Protein AF-A0A969MM06-F1 (afdb_monomer_lite)

Sequence (134 aa):
MISIKRLGFVDKNKVWKFVKNYENKLIYEKWNGKLNCSGRKCIWLGFGVDLGINSKVFKGEEINNNLKNRINNIWGNNDWNSILIYKYDVGVELKLHKDRDIFEDRVIVINVSNDNLLGGNVEFVYDGCKEIYP

pLDDT: mean 74.91, std 16.16, range [34.38, 95.06]

Structure (mmCIF, N/CA/C/O backbone):
data_AF-A0A969MM06-F1
#
_entry.id   AF-A0A969MM06-F1
#
loop_
_atom_site.group_PDB
_atom_site.id
_atom_site.type_symbol
_atom_site.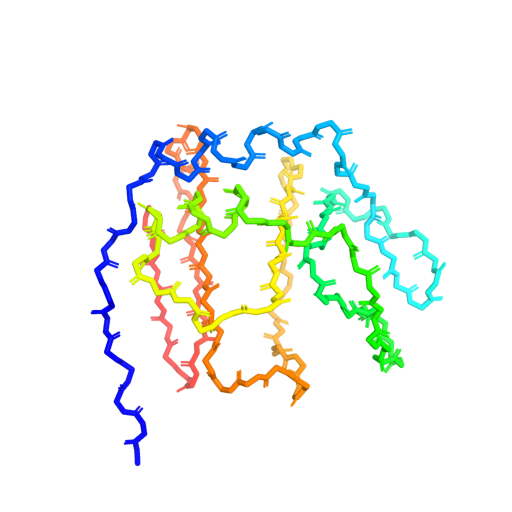label_atom_id
_atom_site.label_alt_id
_atom_site.label_comp_id
_atom_site.label_asym_id
_atom_site.label_entity_id
_atom_site.label_seq_id
_atom_site.pdbx_PDB_ins_code
_atom_site.Cartn_x
_atom_site.Cartn_y
_atom_site.Cartn_z
_atom_site.occupancy
_atom_site.B_iso_or_equiv
_atom_site.auth_seq_id
_atom_site.auth_comp_id
_atom_site.auth_asym_id
_atom_site.auth_atom_id
_atom_site.pdbx_PDB_model_num
ATOM 1 N N . MET A 1 1 ? -17.489 -21.307 -6.548 1.00 38.31 1 MET A N 1
ATOM 2 C CA . MET A 1 1 ? -16.936 -20.151 -7.284 1.00 38.31 1 MET A CA 1
ATOM 3 C C . MET A 1 1 ? -17.316 -18.889 -6.543 1.00 38.31 1 MET A C 1
ATOM 5 O O . MET A 1 1 ? -18.501 -18.589 -6.449 1.00 38.31 1 MET A O 1
ATOM 9 N N . ILE A 1 2 ? -16.340 -18.188 -5.968 1.00 37.69 2 ILE A N 1
ATOM 10 C CA . ILE A 1 2 ? -16.567 -16.849 -5.422 1.00 37.69 2 ILE A CA 1
ATOM 11 C C . ILE A 1 2 ? -16.619 -15.910 -6.628 1.00 37.69 2 ILE A C 1
ATOM 13 O O . ILE A 1 2 ? -15.612 -15.672 -7.282 1.00 37.69 2 ILE A O 1
ATOM 17 N N . SER A 1 3 ? -17.814 -15.433 -6.968 1.00 34.38 3 SER A N 1
ATOM 18 C CA . SER A 1 3 ? -17.989 -14.389 -7.979 1.00 34.38 3 SER A CA 1
ATOM 19 C C . SER A 1 3 ? -17.367 -13.101 -7.441 1.00 34.38 3 SER A C 1
ATOM 21 O O . SER A 1 3 ? -17.924 -12.491 -6.522 1.00 34.38 3 SER A O 1
ATOM 23 N N . ILE A 1 4 ? -16.233 -12.678 -8.004 1.00 45.91 4 ILE A N 1
ATOM 24 C CA . ILE A 1 4 ? -15.615 -11.382 -7.704 1.00 45.91 4 ILE A CA 1
ATOM 25 C C . ILE A 1 4 ? -16.586 -10.293 -8.170 1.00 45.91 4 ILE A C 1
ATOM 27 O O . ILE A 1 4 ? -16.699 -9.970 -9.351 1.00 45.91 4 ILE A O 1
ATOM 31 N N . LYS A 1 5 ? -17.360 -9.750 -7.229 1.00 42.38 5 LYS A N 1
ATOM 32 C CA . LYS A 1 5 ? -18.276 -8.646 -7.500 1.00 42.38 5 LYS A CA 1
ATOM 33 C C . LYS A 1 5 ? -17.439 -7.377 -7.632 1.00 42.38 5 LYS A C 1
ATOM 35 O O . LYS A 1 5 ? -16.867 -6.919 -6.648 1.00 42.38 5 LYS A O 1
ATOM 40 N N . ARG A 1 6 ? -17.377 -6.800 -8.834 1.00 49.81 6 ARG A N 1
ATOM 41 C CA . ARG A 1 6 ? -16.781 -5.476 -9.057 1.00 49.81 6 ARG A CA 1
ATOM 42 C C . ARG A 1 6 ? -17.524 -4.460 -8.184 1.00 49.81 6 ARG A C 1
ATOM 44 O O . ARG A 1 6 ? -18.705 -4.210 -8.410 1.00 49.81 6 ARG A O 1
ATOM 51 N N . LEU A 1 7 ? -16.849 -3.893 -7.183 1.00 50.03 7 LEU A N 1
ATOM 52 C CA . LEU A 1 7 ? -17.456 -2.943 -6.236 1.00 50.03 7 LEU A CA 1
ATOM 53 C C . LEU A 1 7 ? -17.534 -1.502 -6.776 1.00 50.03 7 LEU A C 1
ATOM 55 O O . LEU A 1 7 ? -18.016 -0.608 -6.090 1.00 50.03 7 LEU A O 1
ATOM 59 N N . GLY A 1 8 ? -17.143 -1.294 -8.036 1.00 53.00 8 GLY A N 1
ATOM 60 C CA . GLY A 1 8 ? -17.149 0.004 -8.710 1.00 53.00 8 GLY A CA 1
ATOM 61 C C . GLY A 1 8 ? -15.748 0.599 -8.829 1.00 53.00 8 GLY A C 1
ATOM 62 O O . GLY A 1 8 ? -14.753 -0.053 -8.521 1.00 53.00 8 GLY A O 1
ATOM 63 N N . PHE A 1 9 ? -15.672 1.830 -9.329 1.00 61.72 9 PHE A N 1
ATOM 64 C CA . PHE A 1 9 ? -14.432 2.598 -9.371 1.00 61.72 9 PHE A CA 1
ATOM 65 C C . PHE A 1 9 ? -14.343 3.486 -8.136 1.00 61.72 9 PHE A C 1
ATOM 67 O O . PHE A 1 9 ? -15.305 4.164 -7.776 1.00 61.72 9 PHE A O 1
ATOM 74 N N . VAL A 1 10 ? -13.174 3.500 -7.509 1.00 69.62 10 VAL A N 1
ATOM 75 C CA . VAL A 1 10 ? -12.881 4.416 -6.413 1.00 69.62 10 VAL A CA 1
ATOM 76 C C . VAL A 1 10 ? -12.494 5.779 -6.994 1.00 69.62 10 VAL A C 1
ATOM 78 O O . VAL A 1 10 ? -11.774 5.861 -7.987 1.00 69.62 10 VAL A O 1
ATOM 81 N N . ASP A 1 11 ? -12.957 6.864 -6.373 1.00 75.19 11 ASP A N 1
ATOM 82 C CA . ASP A 1 11 ? -12.611 8.232 -6.772 1.00 75.19 11 ASP A CA 1
ATOM 83 C C . ASP A 1 11 ? -11.089 8.472 -6.680 1.00 75.19 11 ASP A C 1
ATOM 85 O O . ASP A 1 11 ? -10.516 8.550 -5.586 1.00 75.19 11 ASP A O 1
ATOM 89 N N . LYS A 1 12 ? -10.449 8.638 -7.846 1.00 76.12 12 LYS A N 1
ATOM 90 C CA . LYS A 1 12 ? -9.004 8.870 -8.009 1.00 76.12 12 LYS A CA 1
ATOM 91 C C . LYS A 1 12 ? -8.489 10.005 -7.118 1.00 76.12 12 LYS A C 1
ATOM 93 O O . LYS A 1 12 ? -7.437 9.870 -6.496 1.00 76.12 12 LYS A O 1
ATOM 98 N N . ASN A 1 13 ? -9.231 11.107 -7.008 1.00 80.50 13 ASN A N 1
ATOM 99 C CA . ASN A 1 13 ? -8.811 12.276 -6.237 1.00 80.50 13 ASN A CA 1
ATOM 100 C C . ASN A 1 13 ? -8.867 12.013 -4.731 1.00 80.50 13 ASN A C 1
ATOM 102 O O . ASN A 1 13 ? -8.001 12.489 -3.991 1.00 80.50 13 ASN A O 1
ATOM 106 N N . LYS A 1 14 ? -9.863 11.248 -4.263 1.00 83.69 14 LYS A N 1
ATOM 107 C CA . LYS A 1 14 ? -9.945 10.839 -2.851 1.00 83.69 14 LYS A CA 1
ATOM 108 C C . LYS A 1 14 ? -8.779 9.927 -2.476 1.00 83.69 14 LYS A C 1
ATOM 110 O O . LYS A 1 14 ? -8.140 10.175 -1.453 1.00 83.69 14 LYS A O 1
ATOM 115 N N . VAL A 1 15 ? -8.460 8.936 -3.314 1.00 84.12 15 VAL A N 1
ATOM 116 C CA . VAL A 1 15 ? -7.316 8.032 -3.087 1.00 84.12 15 VAL A CA 1
ATOM 117 C C . VAL A 1 15 ? -6.006 8.808 -3.132 1.00 84.12 15 VAL A C 1
ATOM 119 O O . VAL A 1 15 ? -5.188 8.654 -2.232 1.00 84.12 15 VAL A O 1
ATOM 122 N N . TRP A 1 16 ? -5.821 9.693 -4.117 1.00 84.31 16 TRP A N 1
ATOM 123 C CA . TRP A 1 16 ? -4.599 10.490 -4.247 1.00 84.31 16 TRP A CA 1
ATOM 124 C C . TRP A 1 16 ? -4.330 11.351 -3.008 1.00 84.31 16 TRP A C 1
ATOM 126 O O . TRP A 1 16 ? -3.246 11.293 -2.426 1.00 84.31 16 TRP A O 1
ATOM 136 N N . LYS A 1 17 ? -5.338 12.105 -2.548 1.00 86.50 17 LYS A N 1
ATOM 137 C CA . LYS A 1 17 ? -5.244 12.900 -1.311 1.00 86.50 17 LYS A CA 1
ATOM 138 C C . LYS A 1 17 ? -4.949 12.022 -0.100 1.00 86.50 17 LYS A C 1
ATOM 140 O O . LYS A 1 17 ? -4.177 12.420 0.769 1.00 86.50 17 LYS A O 1
ATOM 145 N N . PHE A 1 18 ? -5.561 10.840 -0.034 1.00 89.31 18 PHE A N 1
ATOM 146 C CA . PHE A 1 18 ? -5.311 9.881 1.032 1.00 89.31 18 PHE A CA 1
ATOM 147 C C . PHE A 1 18 ? -3.849 9.418 1.048 1.00 89.31 18 PHE A C 1
ATOM 149 O O . PHE A 1 18 ? -3.184 9.621 2.063 1.00 89.31 18 PHE A O 1
ATOM 156 N N . VAL A 1 19 ? -3.327 8.875 -0.059 1.00 89.38 19 VAL A N 1
ATOM 157 C CA . VAL A 1 19 ? -1.954 8.335 -0.111 1.00 89.38 19 VAL A CA 1
ATOM 158 C C . VAL A 1 19 ? -0.897 9.423 0.078 1.00 89.38 19 VAL A C 1
ATOM 160 O O . VAL A 1 19 ? 0.124 9.180 0.719 1.00 89.38 19 VAL A O 1
ATOM 163 N N . LYS A 1 20 ? -1.156 10.654 -0.384 1.00 88.88 20 LYS A N 1
ATOM 164 C CA . LYS A 1 20 ? -0.246 11.791 -0.187 1.00 88.88 20 LYS A CA 1
ATOM 165 C C . LYS A 1 20 ? -0.029 12.159 1.278 1.00 88.88 20 LYS A C 1
ATOM 167 O O . LYS A 1 20 ? 1.076 12.560 1.630 1.00 88.88 20 LYS A O 1
ATOM 172 N N . ASN A 1 21 ? -1.015 11.942 2.151 1.00 91.00 21 ASN A N 1
ATOM 173 C CA . ASN A 1 21 ? -0.853 12.184 3.592 1.00 91.00 21 ASN A CA 1
ATOM 174 C C . ASN A 1 21 ? 0.159 11.241 4.267 1.00 91.00 21 ASN A C 1
ATOM 176 O O . ASN A 1 21 ? 0.543 11.489 5.407 1.00 91.00 21 ASN A O 1
ATOM 180 N N . TYR A 1 22 ? 0.566 10.163 3.592 1.00 93.06 22 TYR A N 1
ATOM 181 C CA . TYR A 1 22 ? 1.531 9.188 4.100 1.00 93.06 22 TYR A CA 1
ATOM 182 C C . TYR A 1 22 ? 2.914 9.326 3.465 1.00 93.06 22 TYR A C 1
ATOM 184 O O . TYR A 1 22 ? 3.828 8.613 3.866 1.00 93.06 22 TYR A O 1
ATOM 192 N N . GLU A 1 23 ? 3.103 10.235 2.503 1.00 91.44 23 GLU A N 1
ATOM 193 C CA . GLU A 1 23 ? 4.334 10.328 1.707 1.00 91.44 23 GLU A CA 1
ATOM 194 C C . GLU A 1 23 ? 5.593 10.531 2.564 1.00 91.44 23 GLU A C 1
ATOM 196 O O . GLU A 1 23 ? 6.634 9.937 2.287 1.00 91.44 23 GLU A O 1
ATOM 201 N N . ASN A 1 24 ? 5.488 11.305 3.645 1.00 94.19 24 ASN A N 1
ATOM 202 C CA . ASN A 1 24 ? 6.577 11.551 4.593 1.00 94.19 24 ASN A CA 1
ATOM 203 C C . ASN A 1 24 ? 6.835 10.394 5.576 1.00 94.19 24 ASN A C 1
ATOM 205 O O . ASN A 1 24 ? 7.824 10.435 6.304 1.00 94.19 24 ASN A O 1
ATOM 209 N N . LYS A 1 25 ? 5.964 9.382 5.618 1.00 95.06 25 LYS A N 1
ATOM 210 C CA . LYS A 1 25 ? 6.093 8.198 6.481 1.00 95.06 25 LYS A CA 1
ATOM 211 C C . LYS A 1 25 ? 6.572 6.956 5.732 1.00 95.06 25 LYS A C 1
ATOM 213 O O . LYS A 1 25 ? 6.817 5.925 6.353 1.00 95.06 25 LYS A O 1
ATOM 218 N N . LEU A 1 26 ? 6.682 7.033 4.406 1.00 93.88 26 LEU A N 1
ATOM 219 C CA . LEU A 1 26 ? 7.118 5.907 3.592 1.00 93.88 26 LEU A CA 1
ATOM 220 C C . LEU A 1 26 ? 8.582 5.569 3.888 1.00 93.88 26 LEU A C 1
ATOM 222 O O . LEU A 1 26 ? 9.460 6.432 3.851 1.00 93.88 26 LEU A O 1
ATOM 226 N N . ILE A 1 27 ? 8.846 4.288 4.112 1.00 91.81 27 ILE A N 1
ATOM 227 C CA . ILE A 1 27 ? 10.184 3.747 4.353 1.00 91.81 27 ILE A CA 1
ATOM 228 C C . ILE A 1 27 ? 10.568 2.790 3.231 1.00 91.81 27 ILE A C 1
ATOM 230 O O . ILE A 1 27 ? 9.699 2.253 2.550 1.00 91.81 27 ILE A O 1
ATOM 234 N N . TYR A 1 28 ? 11.863 2.548 3.030 1.00 89.38 28 TYR A N 1
ATOM 235 C CA . TYR A 1 28 ? 12.277 1.471 2.129 1.00 89.38 28 TYR A CA 1
ATOM 236 C C . TYR A 1 28 ? 11.746 0.129 2.637 1.00 89.38 28 TYR A C 1
ATOM 238 O O . TYR A 1 28 ? 11.712 -0.119 3.847 1.00 89.38 28 TYR A O 1
ATOM 246 N N . GLU A 1 29 ? 11.344 -0.732 1.704 1.00 82.81 29 GLU A N 1
ATOM 247 C CA . GLU A 1 29 ? 10.927 -2.093 2.028 1.00 82.81 29 GLU A CA 1
ATOM 248 C C . GLU A 1 29 ? 12.001 -2.827 2.826 1.00 82.81 29 GLU A C 1
ATOM 250 O O . GLU A 1 29 ? 13.198 -2.610 2.633 1.00 82.81 29 GLU A O 1
ATOM 255 N N . LYS A 1 30 ? 11.574 -3.755 3.682 1.00 79.62 30 LYS A N 1
ATOM 256 C CA . LYS A 1 30 ? 12.474 -4.702 4.335 1.00 79.62 30 LYS A CA 1
ATOM 257 C C . LYS A 1 30 ? 12.199 -6.104 3.835 1.00 79.62 30 LYS A C 1
ATOM 259 O O . LYS A 1 30 ? 11.055 -6.543 3.862 1.00 79.62 30 LYS A O 1
ATOM 264 N N . TRP A 1 31 ? 13.246 -6.775 3.379 1.00 80.75 31 TRP A N 1
ATOM 265 C CA . TRP A 1 31 ? 13.219 -8.162 2.939 1.00 80.75 31 TRP A CA 1
ATOM 266 C C . TRP A 1 31 ? 14.163 -8.956 3.835 1.00 80.75 31 TRP A C 1
ATOM 268 O O . TRP A 1 31 ? 15.359 -8.658 3.898 1.00 80.75 31 TRP A O 1
ATOM 278 N N . ASN A 1 32 ? 13.639 -9.957 4.545 1.00 78.38 32 ASN A N 1
ATOM 279 C CA . ASN A 1 32 ? 14.408 -10.731 5.529 1.00 78.38 32 ASN A CA 1
ATOM 280 C C . ASN A 1 32 ? 15.073 -9.815 6.579 1.00 78.38 32 ASN A C 1
ATOM 282 O O . ASN A 1 32 ? 16.257 -9.960 6.895 1.00 78.38 32 ASN A O 1
ATOM 286 N N . GLY A 1 33 ? 14.339 -8.806 7.057 1.00 75.62 33 GLY A N 1
ATOM 287 C CA . GLY A 1 33 ? 14.841 -7.811 8.012 1.00 75.62 33 GLY A CA 1
ATOM 288 C C . GLY A 1 33 ? 15.867 -6.797 7.477 1.00 75.62 33 GLY A C 1
ATOM 289 O O . GLY A 1 33 ? 16.282 -5.920 8.236 1.00 75.62 33 GLY A O 1
ATOM 290 N N . LYS A 1 34 ? 16.262 -6.856 6.197 1.00 82.56 34 LYS A N 1
ATOM 291 C CA . LYS A 1 34 ? 17.217 -5.917 5.579 1.00 82.56 34 LYS A CA 1
ATOM 292 C C . LYS A 1 34 ? 16.509 -4.930 4.663 1.00 82.56 34 LYS A C 1
ATOM 294 O O . LYS A 1 34 ? 15.595 -5.320 3.947 1.00 82.56 34 LYS A O 1
ATOM 299 N N . LEU A 1 35 ? 16.943 -3.668 4.664 1.00 83.56 35 LEU A N 1
ATOM 300 C CA . LEU A 1 35 ? 16.414 -2.662 3.739 1.00 83.56 35 LEU A CA 1
ATOM 301 C C . LEU A 1 35 ? 16.701 -3.075 2.291 1.00 83.56 35 LEU A C 1
ATOM 303 O O . LEU A 1 35 ? 17.824 -3.443 1.951 1.00 83.56 35 LEU A O 1
ATOM 307 N N . ASN A 1 36 ? 15.676 -2.993 1.454 1.00 78.69 36 ASN A N 1
ATOM 308 C CA . ASN A 1 36 ? 15.739 -3.230 0.027 1.00 78.69 36 ASN A CA 1
ATOM 309 C C . ASN A 1 36 ? 15.659 -1.879 -0.695 1.00 78.69 36 ASN A C 1
ATOM 311 O O . ASN A 1 36 ? 14.619 -1.221 -0.687 1.00 78.69 36 ASN A O 1
ATOM 315 N N . CYS A 1 37 ? 16.751 -1.464 -1.336 1.00 72.25 37 CYS A N 1
ATO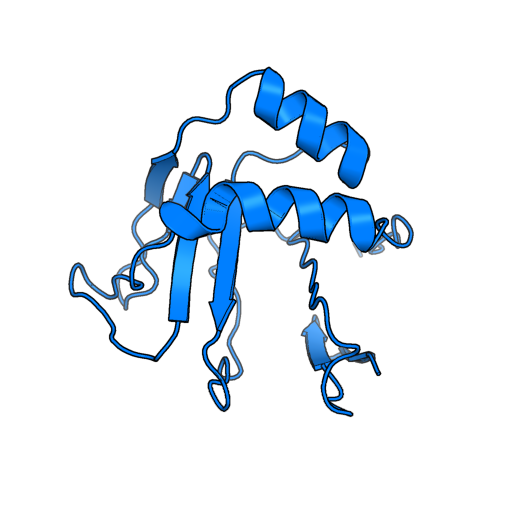M 316 C CA . CYS A 1 37 ? 16.825 -0.213 -2.095 1.00 72.25 37 CYS A CA 1
ATOM 317 C C . CYS A 1 37 ? 16.351 -0.410 -3.542 1.00 72.25 37 CYS A C 1
ATOM 319 O O . CYS A 1 37 ? 17.039 -0.037 -4.484 1.00 72.25 37 CYS A O 1
ATOM 321 N N . SER A 1 38 ? 15.171 -1.002 -3.725 1.00 80.81 38 SER A N 1
ATOM 322 C CA . SER A 1 38 ? 14.586 -1.267 -5.048 1.00 80.81 38 SER A CA 1
ATOM 323 C C . SER A 1 38 ? 13.991 -0.024 -5.727 1.00 80.81 38 SER A C 1
ATOM 325 O O . SER A 1 38 ? 13.330 -0.159 -6.747 1.00 80.81 38 SER A O 1
ATOM 327 N N . GLY A 1 39 ? 14.172 1.175 -5.156 1.00 83.94 39 GLY A N 1
ATOM 328 C CA . GLY A 1 39 ? 13.455 2.388 -5.576 1.00 83.94 39 GLY A CA 1
ATOM 329 C C . GLY A 1 39 ? 11.963 2.354 -5.219 1.00 83.94 39 GLY A C 1
ATOM 330 O O . GLY A 1 39 ? 11.146 3.057 -5.808 1.00 83.94 39 GLY A O 1
ATOM 331 N N . ARG A 1 40 ? 11.586 1.503 -4.256 1.00 87.38 40 ARG A N 1
ATOM 332 C CA . ARG A 1 40 ? 10.229 1.415 -3.710 1.00 87.38 40 ARG A CA 1
ATOM 333 C C . ARG A 1 40 ? 10.231 1.807 -2.250 1.00 87.38 40 ARG A C 1
ATOM 335 O O . ARG A 1 40 ? 11.087 1.371 -1.474 1.00 87.38 40 ARG A O 1
ATOM 342 N N . LYS A 1 41 ? 9.237 2.600 -1.869 1.00 91.62 41 LYS A N 1
ATOM 343 C CA . LYS A 1 41 ? 8.961 2.927 -0.473 1.00 91.62 41 LYS A CA 1
ATOM 344 C C . LYS A 1 41 ? 7.544 2.519 -0.129 1.00 91.62 41 LYS A C 1
ATOM 346 O O . LYS A 1 41 ? 6.645 2.630 -0.960 1.00 91.62 41 LYS A O 1
ATOM 351 N N . CYS A 1 42 ? 7.348 2.060 1.094 1.00 92.31 42 CYS A N 1
ATOM 352 C CA . CYS A 1 42 ? 6.065 1.582 1.557 1.00 92.31 42 CYS A CA 1
ATOM 353 C C . CYS A 1 42 ? 5.773 1.975 2.997 1.00 92.31 42 CYS A C 1
ATOM 355 O O . CYS A 1 42 ? 6.673 2.294 3.777 1.00 92.31 42 CYS A O 1
ATOM 357 N N . ILE A 1 43 ? 4.502 1.871 3.357 1.00 94.00 43 ILE A N 1
ATOM 358 C CA . ILE A 1 43 ? 4.061 1.798 4.743 1.00 94.00 43 ILE A CA 1
ATOM 359 C C . ILE A 1 43 ? 2.924 0.787 4.861 1.00 94.00 43 ILE A C 1
ATOM 361 O O . ILE A 1 43 ? 2.056 0.710 3.991 1.00 94.00 43 ILE A O 1
ATOM 365 N N . TRP A 1 44 ? 2.949 0.030 5.954 1.00 94.00 44 TRP A N 1
ATOM 366 C CA . TRP A 1 44 ? 1.862 -0.851 6.356 1.00 94.00 44 TRP A CA 1
ATOM 367 C C . TRP A 1 44 ? 1.040 -0.182 7.452 1.00 94.00 44 TRP A C 1
ATOM 369 O O . TRP A 1 44 ? 1.608 0.302 8.433 1.00 94.00 44 TRP A O 1
ATOM 379 N N . LEU A 1 45 ? -0.281 -0.192 7.306 1.00 94.50 45 LEU A N 1
ATOM 380 C CA . LEU A 1 45 ? -1.245 0.207 8.329 1.00 94.50 45 LEU A CA 1
ATOM 381 C C . LEU A 1 45 ? -1.971 -1.056 8.811 1.00 94.50 45 LEU A C 1
ATOM 383 O O . LEU A 1 45 ? -2.436 -1.850 7.995 1.00 94.50 45 LEU A O 1
ATOM 387 N N . GLY A 1 46 ? -2.072 -1.248 10.124 1.00 94.31 46 GLY A N 1
ATOM 388 C CA . GLY A 1 46 ? -2.644 -2.447 10.735 1.00 94.31 46 GLY A CA 1
ATOM 389 C C . GLY A 1 46 ? -1.648 -3.595 10.765 1.00 94.31 46 GLY A C 1
ATOM 390 O O . GLY A 1 46 ? -0.647 -3.525 11.476 1.00 94.31 46 GLY A O 1
ATOM 391 N N . PHE A 1 47 ? -1.915 -4.656 10.011 1.00 91.50 47 PHE A N 1
ATOM 392 C CA . PHE A 1 47 ? -0.977 -5.765 9.847 1.00 91.50 47 PHE A CA 1
ATOM 393 C C . PHE A 1 47 ? -0.141 -5.601 8.582 1.00 91.50 47 PHE A C 1
ATOM 395 O O . PHE A 1 47 ? -0.651 -5.186 7.546 1.00 91.50 47 PHE A O 1
ATOM 402 N N . GLY A 1 48 ? 1.141 -5.937 8.668 1.00 90.12 48 GLY A N 1
ATOM 403 C CA . GLY A 1 48 ? 2.040 -6.040 7.525 1.00 90.12 48 GLY A CA 1
ATOM 404 C C . GLY A 1 48 ? 2.746 -7.382 7.485 1.00 90.12 48 GLY A C 1
ATOM 405 O O . GLY A 1 48 ? 2.724 -8.134 8.459 1.00 90.12 48 GLY A O 1
ATOM 406 N N . VAL A 1 49 ? 3.375 -7.687 6.353 1.00 86.94 49 VAL A N 1
ATOM 407 C CA . VAL A 1 49 ? 4.081 -8.954 6.134 1.00 86.94 49 VAL A CA 1
ATOM 408 C C . VAL A 1 49 ? 5.490 -8.665 5.624 1.00 86.94 49 VAL A C 1
ATOM 410 O O . VAL A 1 49 ? 5.666 -7.871 4.701 1.00 86.94 49 VAL A O 1
ATOM 413 N N . ASP A 1 50 ? 6.510 -9.281 6.233 1.00 82.06 50 ASP A N 1
ATOM 414 C CA . ASP A 1 50 ? 7.873 -9.261 5.682 1.00 82.06 50 ASP A CA 1
ATOM 415 C C . ASP A 1 50 ? 7.880 -10.063 4.373 1.00 82.06 50 ASP A C 1
ATOM 417 O O . ASP A 1 50 ? 7.508 -11.239 4.338 1.00 82.06 50 ASP A O 1
ATOM 421 N N . LEU A 1 51 ? 8.283 -9.407 3.285 1.00 73.56 51 LEU A N 1
ATOM 422 C CA . LEU A 1 51 ? 8.217 -9.949 1.928 1.00 73.56 51 LEU A CA 1
ATOM 423 C C . LEU A 1 51 ? 9.395 -10.878 1.587 1.00 73.56 51 LEU A C 1
ATOM 425 O O . LEU A 1 51 ? 9.469 -11.379 0.464 1.00 73.56 51 LEU A O 1
ATOM 429 N N . GLY A 1 52 ? 10.292 -11.139 2.546 1.00 69.75 52 GL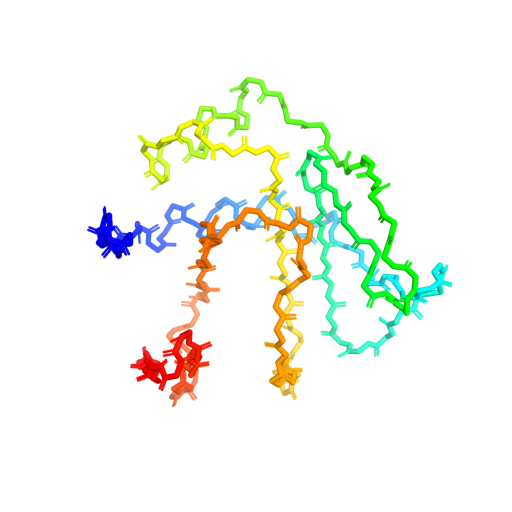Y A N 1
ATOM 430 C CA . GLY A 1 52 ? 11.391 -12.101 2.442 1.00 69.75 52 GLY A CA 1
ATOM 431 C C . GLY A 1 52 ? 10.963 -13.573 2.309 1.00 69.75 52 GLY A C 1
ATOM 432 O O . GLY A 1 52 ? 9.786 -13.905 2.191 1.00 69.75 52 GLY A O 1
ATOM 433 N N . ILE A 1 53 ? 11.933 -14.493 2.319 1.00 67.50 53 ILE A N 1
ATOM 434 C CA . ILE A 1 53 ? 11.688 -15.945 2.179 1.00 67.50 53 ILE A CA 1
ATOM 435 C C . ILE A 1 53 ? 10.833 -16.455 3.347 1.00 67.50 53 ILE A C 1
ATOM 437 O O . ILE A 1 53 ? 9.912 -17.240 3.143 1.00 67.50 53 ILE A O 1
ATOM 441 N N . ASN A 1 54 ? 11.098 -15.942 4.550 1.00 68.19 54 ASN A N 1
ATOM 442 C CA . ASN A 1 54 ? 10.335 -16.246 5.754 1.00 68.19 54 ASN A CA 1
ATOM 443 C C . ASN A 1 54 ? 9.306 -15.143 6.004 1.00 68.19 54 ASN A C 1
ATOM 445 O O . ASN A 1 54 ? 9.613 -14.143 6.658 1.00 68.19 54 ASN A O 1
ATOM 449 N N . SER A 1 55 ? 8.091 -15.327 5.490 1.00 69.88 55 SER A N 1
ATOM 450 C CA . SER A 1 55 ? 6.993 -14.393 5.729 1.00 69.88 55 SER A CA 1
ATOM 451 C C . SER A 1 55 ? 6.652 -14.345 7.216 1.00 69.88 55 SER A C 1
ATOM 453 O O . SER A 1 55 ? 6.256 -15.342 7.817 1.00 69.88 55 SER A O 1
ATOM 455 N N . LYS A 1 56 ? 6.828 -13.171 7.823 1.00 82.38 56 LYS A N 1
ATOM 456 C CA . LYS A 1 56 ? 6.426 -12.896 9.205 1.00 82.38 56 LYS A CA 1
ATOM 457 C C . LYS A 1 56 ? 5.424 -11.759 9.215 1.00 82.38 56 LYS A C 1
ATOM 459 O O . LYS A 1 56 ? 5.682 -10.714 8.620 1.00 82.38 56 LYS A O 1
ATOM 464 N N . VAL A 1 57 ? 4.317 -11.955 9.923 1.00 88.06 57 VAL A N 1
ATOM 465 C CA . VAL A 1 57 ? 3.361 -10.880 10.198 1.00 88.06 57 VAL A CA 1
ATOM 466 C C . VAL A 1 57 ? 3.948 -9.954 11.251 1.00 88.06 57 VAL A C 1
ATOM 468 O O . VAL A 1 57 ? 4.493 -10.406 12.259 1.00 88.06 57 VAL A O 1
ATOM 471 N N . PHE A 1 58 ? 3.810 -8.653 11.039 1.00 89.38 58 PHE A N 1
ATOM 472 C CA . PHE A 1 58 ? 4.162 -7.629 12.009 1.00 89.38 58 PHE A CA 1
ATOM 473 C C . PHE A 1 58 ? 3.047 -6.584 12.121 1.00 89.38 58 PHE A C 1
ATOM 475 O O . PHE A 1 58 ? 2.156 -6.504 11.276 1.00 89.38 58 PHE A O 1
ATOM 482 N N . LYS A 1 59 ? 3.089 -5.779 13.187 1.00 92.88 59 LYS A N 1
ATOM 483 C CA . LYS A 1 59 ? 2.180 -4.639 13.361 1.00 92.88 59 LYS A CA 1
ATOM 484 C C . LYS A 1 59 ? 2.769 -3.404 12.680 1.00 92.88 59 LYS A C 1
ATOM 486 O O . LYS A 1 59 ? 3.876 -2.991 13.021 1.00 92.88 59 LYS A O 1
ATOM 491 N N . GLY A 1 60 ? 2.042 -2.863 11.711 1.00 92.81 60 GLY A N 1
ATOM 492 C CA . GLY A 1 60 ? 2.315 -1.578 11.076 1.00 92.81 60 GLY A CA 1
ATOM 493 C C . GLY A 1 60 ? 1.796 -0.401 11.905 1.00 92.81 60 GLY A C 1
ATOM 494 O O . GLY A 1 60 ? 1.576 -0.518 13.112 1.00 92.81 60 GLY A O 1
ATOM 495 N N . GLU A 1 61 ? 1.588 0.743 11.253 1.00 94.38 61 GLU A N 1
ATOM 496 C CA . GLU A 1 61 ? 0.983 1.920 11.885 1.00 94.38 61 GLU A CA 1
ATOM 497 C C . GLU A 1 61 ? -0.472 1.629 12.292 1.00 94.38 61 GLU A C 1
ATOM 499 O O . GLU A 1 61 ? -1.209 0.944 11.584 1.00 94.38 61 GLU A O 1
ATOM 504 N N . GLU A 1 62 ? -0.897 2.129 13.450 1.00 94.50 62 GLU A N 1
ATOM 505 C CA . GLU A 1 62 ? -2.203 1.805 14.021 1.00 94.50 62 GLU A CA 1
ATOM 506 C C . GLU A 1 62 ? -3.381 2.262 13.139 1.00 94.50 62 GLU A C 1
ATOM 508 O O . GLU A 1 62 ? -3.443 3.405 12.676 1.00 94.50 62 GLU A O 1
ATOM 513 N N . ILE A 1 63 ? -4.377 1.382 12.975 1.00 91.12 63 ILE A N 1
ATOM 514 C CA . ILE A 1 63 ? -5.657 1.726 12.348 1.00 91.12 63 ILE A CA 1
ATOM 515 C C . ILE A 1 63 ? -6.617 2.290 13.397 1.00 91.12 63 ILE A C 1
ATOM 517 O O . ILE A 1 63 ? -7.402 1.566 14.012 1.00 91.12 63 ILE A O 1
ATOM 521 N N . ASN A 1 64 ? -6.584 3.611 13.563 1.00 90.56 64 ASN A N 1
ATOM 522 C CA . ASN A 1 64 ? -7.541 4.326 14.405 1.00 90.56 64 ASN A CA 1
ATOM 523 C C . ASN A 1 64 ? -8.893 4.565 13.699 1.00 90.56 64 ASN A C 1
ATOM 525 O O . ASN A 1 64 ? -9.044 4.386 12.487 1.00 90.56 64 ASN A O 1
ATOM 529 N N . ASN A 1 65 ? -9.892 5.024 14.460 1.00 89.38 65 ASN A N 1
ATOM 530 C CA . ASN A 1 65 ? -11.245 5.272 13.945 1.00 89.38 65 ASN A CA 1
ATOM 531 C C . ASN A 1 65 ? -11.293 6.326 12.825 1.00 89.38 65 ASN A C 1
ATOM 533 O O . ASN A 1 65 ? -12.110 6.217 11.915 1.00 89.38 65 ASN A O 1
ATOM 537 N N . ASN A 1 66 ? -10.403 7.323 12.847 1.00 88.94 66 ASN A N 1
ATOM 538 C CA . ASN A 1 66 ? -10.330 8.327 11.784 1.00 88.94 66 ASN A CA 1
ATOM 539 C C . ASN A 1 66 ? -9.856 7.698 10.463 1.00 88.94 66 ASN A C 1
ATOM 541 O O . ASN A 1 66 ? -10.455 7.941 9.416 1.00 88.94 66 ASN A O 1
ATOM 545 N N . LEU A 1 67 ? -8.831 6.840 10.506 1.00 89.62 67 LEU A N 1
ATOM 546 C CA . LEU A 1 67 ? -8.379 6.084 9.339 1.00 89.62 67 LEU A CA 1
ATOM 547 C C . LEU A 1 67 ? -9.481 5.152 8.823 1.00 89.62 67 LEU A C 1
ATOM 549 O O . LEU A 1 67 ? -9.751 5.156 7.624 1.00 89.62 67 LEU A O 1
ATOM 553 N N . LYS A 1 68 ? -10.176 4.433 9.715 1.00 87.81 68 LYS A N 1
ATOM 554 C CA . LYS A 1 68 ? -11.322 3.593 9.327 1.00 87.81 68 LYS A CA 1
ATOM 555 C C . LYS A 1 68 ? -12.379 4.384 8.571 1.00 87.81 68 LYS A C 1
ATOM 557 O O . LYS A 1 68 ? -12.760 3.995 7.475 1.00 87.81 68 LYS A O 1
ATOM 562 N N . ASN A 1 69 ? -12.789 5.532 9.104 1.00 87.94 69 ASN A N 1
ATOM 563 C CA . ASN A 1 69 ? -13.785 6.385 8.457 1.00 87.94 69 ASN A CA 1
ATOM 564 C C . ASN A 1 69 ? -13.311 6.888 7.087 1.00 87.94 69 ASN A C 1
ATOM 566 O O . ASN A 1 69 ? -14.084 6.905 6.132 1.00 87.94 69 ASN A O 1
ATOM 570 N N . ARG A 1 70 ? -12.033 7.264 6.960 1.00 85.88 70 ARG A N 1
ATOM 571 C CA . ARG A 1 70 ? -11.454 7.707 5.682 1.00 85.88 70 ARG A CA 1
ATOM 572 C C . ARG A 1 70 ? -11.449 6.599 4.635 1.00 85.88 70 ARG A C 1
ATOM 574 O O . ARG A 1 70 ? -11.839 6.860 3.504 1.00 85.88 70 ARG A O 1
ATOM 581 N N . ILE A 1 71 ? -11.042 5.387 5.002 1.00 85.06 71 ILE A N 1
ATOM 582 C CA . ILE A 1 71 ? -11.021 4.247 4.079 1.00 85.06 71 ILE A CA 1
ATOM 583 C C . ILE A 1 71 ? -12.437 3.800 3.738 1.00 85.06 71 ILE A C 1
ATOM 585 O O . ILE A 1 71 ? -12.722 3.576 2.569 1.00 85.06 71 ILE A O 1
ATOM 589 N N . ASN A 1 72 ? -13.360 3.778 4.698 1.00 83.00 72 ASN A N 1
ATOM 590 C CA . ASN A 1 72 ? -14.765 3.482 4.422 1.00 83.00 72 ASN A CA 1
ATOM 591 C C . ASN A 1 72 ? -15.382 4.516 3.463 1.00 83.00 72 ASN A C 1
ATOM 593 O O . ASN A 1 72 ? -16.170 4.147 2.604 1.00 83.00 72 ASN A O 1
ATOM 597 N N . ASN A 1 73 ? -14.977 5.789 3.525 1.00 81.19 73 ASN A N 1
ATOM 598 C CA . ASN A 1 73 ? -15.403 6.811 2.556 1.00 81.19 73 ASN A CA 1
ATOM 599 C C . ASN A 1 73 ? -14.808 6.630 1.146 1.00 81.19 73 ASN A C 1
ATOM 601 O O . ASN A 1 73 ? -15.291 7.248 0.193 1.00 81.19 73 ASN A O 1
ATOM 605 N N . ILE A 1 74 ? -13.735 5.849 1.019 1.00 79.38 74 ILE A N 1
ATOM 606 C CA . ILE A 1 74 ? -13.058 5.534 -0.243 1.00 79.38 74 ILE A CA 1
ATOM 607 C C . ILE A 1 74 ? -13.622 4.227 -0.820 1.00 79.38 74 ILE A C 1
ATOM 609 O O . ILE A 1 74 ? -14.019 4.191 -1.979 1.00 79.38 74 ILE A O 1
ATOM 613 N N . TRP A 1 75 ? -13.678 3.175 -0.006 1.00 75.38 75 TRP A N 1
ATOM 614 C CA . TRP A 1 75 ? -13.986 1.803 -0.409 1.00 75.38 75 TRP A CA 1
ATOM 615 C C . TRP A 1 75 ? -15.431 1.368 -0.124 1.00 75.38 75 TRP A C 1
ATOM 617 O O . TRP A 1 75 ? -15.974 0.523 -0.827 1.00 75.38 75 TRP A O 1
ATOM 627 N N . GLY A 1 76 ? -16.079 1.940 0.892 1.00 69.25 76 GLY A N 1
ATOM 628 C CA . GLY A 1 76 ? -17.459 1.613 1.259 1.00 69.25 76 GLY A CA 1
ATOM 629 C C . GLY A 1 76 ? -17.636 0.367 2.134 1.00 69.25 76 GLY A C 1
ATOM 630 O O . GLY A 1 76 ? -18.775 0.038 2.450 1.00 69.25 76 GLY A O 1
ATOM 631 N N . ASN A 1 77 ? -16.559 -0.310 2.554 1.00 71.12 77 ASN A N 1
ATOM 632 C CA . ASN A 1 77 ? -16.638 -1.488 3.427 1.00 71.12 77 ASN A CA 1
ATOM 633 C C . ASN A 1 77 ? -15.590 -1.472 4.554 1.00 71.12 77 ASN A C 1
ATOM 635 O O . ASN A 1 77 ? -14.559 -0.811 4.431 1.00 71.12 77 ASN A O 1
ATOM 639 N N . ASN A 1 78 ? -15.858 -2.204 5.640 1.00 71.75 78 ASN A N 1
ATOM 640 C CA . ASN A 1 78 ? -15.025 -2.291 6.847 1.00 71.75 78 ASN A CA 1
ATOM 641 C C . ASN A 1 78 ? -14.346 -3.665 7.037 1.00 71.75 78 ASN A C 1
ATOM 643 O O . ASN A 1 78 ? -13.786 -3.924 8.103 1.00 71.75 78 ASN A O 1
ATOM 647 N N . ASP A 1 79 ? -14.385 -4.525 6.017 1.00 78.69 79 ASP A N 1
ATOM 648 C CA . ASP A 1 79 ? -13.825 -5.880 5.991 1.00 78.69 79 ASP A CA 1
ATOM 649 C C . ASP A 1 79 ? -12.320 -5.890 5.675 1.00 78.69 79 ASP A C 1
ATOM 651 O O . ASP A 1 79 ? -11.861 -6.567 4.762 1.00 78.69 79 ASP A O 1
ATOM 655 N N . TRP A 1 80 ? -11.535 -5.104 6.414 1.00 85.12 80 TRP A N 1
ATOM 656 C CA . TRP A 1 80 ? -10.089 -5.004 6.216 1.00 85.12 80 TRP A CA 1
ATOM 657 C C . TRP A 1 80 ? -9.360 -4.699 7.528 1.00 85.12 80 TRP A C 1
ATOM 659 O O . TRP A 1 80 ? -9.860 -4.006 8.416 1.00 85.12 80 TRP A O 1
ATOM 669 N N . ASN A 1 81 ? -8.138 -5.213 7.650 1.00 88.00 81 ASN A N 1
ATOM 670 C CA . ASN A 1 81 ? -7.265 -5.007 8.811 1.00 88.00 81 ASN A CA 1
ATOM 671 C C . ASN A 1 81 ? -5.802 -4.713 8.423 1.00 88.00 81 ASN A C 1
ATOM 673 O O . ASN A 1 81 ? -4.946 -4.563 9.298 1.00 88.00 81 ASN A O 1
ATOM 677 N N . SER A 1 82 ? -5.521 -4.628 7.122 1.00 90.50 82 SER A N 1
ATOM 678 C CA . SER A 1 82 ? -4.196 -4.423 6.551 1.00 90.50 82 SER A CA 1
ATOM 679 C C . SER A 1 82 ? -4.311 -3.497 5.346 1.00 90.50 82 SER A C 1
ATOM 681 O O . SER A 1 82 ? -5.162 -3.700 4.481 1.00 90.50 82 SER A O 1
ATOM 683 N N . ILE A 1 83 ? -3.482 -2.456 5.308 1.00 91.50 83 ILE A N 1
ATOM 684 C CA . ILE A 1 83 ? -3.348 -1.568 4.152 1.00 91.50 83 ILE A CA 1
ATOM 685 C C . ILE A 1 83 ? -1.869 -1.400 3.862 1.00 91.50 83 ILE A C 1
ATOM 687 O O . ILE A 1 83 ? -1.100 -1.005 4.738 1.00 91.50 83 ILE A O 1
ATOM 691 N N . LEU A 1 84 ? -1.496 -1.633 2.611 1.00 91.56 84 LEU A N 1
ATOM 692 C CA . LEU A 1 84 ? -0.165 -1.369 2.098 1.00 91.56 84 LEU A CA 1
ATOM 693 C C . LEU A 1 84 ? -0.217 -0.196 1.128 1.00 91.56 84 LEU A C 1
ATOM 695 O O . LEU A 1 84 ? -0.903 -0.250 0.110 1.00 91.56 84 LEU A O 1
ATOM 699 N N . ILE A 1 85 ? 0.518 0.867 1.440 1.00 92.06 85 ILE A N 1
ATOM 700 C CA . ILE A 1 85 ? 0.703 1.996 0.528 1.00 92.06 85 ILE A CA 1
ATOM 701 C C . ILE A 1 85 ? 2.099 1.882 -0.066 1.00 92.06 85 ILE A C 1
ATOM 703 O O . ILE A 1 85 ? 3.076 1.889 0.682 1.00 92.06 85 ILE A O 1
ATOM 707 N N . TYR A 1 86 ? 2.187 1.824 -1.395 1.00 89.06 86 TYR A N 1
ATOM 708 C CA . TYR A 1 86 ? 3.445 1.840 -2.138 1.00 89.06 86 TYR A CA 1
ATOM 709 C C . TYR A 1 86 ? 3.646 3.138 -2.907 1.00 89.06 86 TYR A C 1
ATOM 711 O O . TYR A 1 86 ? 2.715 3.698 -3.483 1.00 89.06 86 TYR A O 1
ATOM 719 N N . LYS A 1 87 ? 4.908 3.555 -2.982 1.00 88.25 87 LYS A N 1
ATOM 720 C CA . LYS A 1 87 ? 5.405 4.534 -3.940 1.00 88.25 87 LYS A CA 1
ATOM 721 C C . LYS A 1 87 ? 6.570 3.929 -4.711 1.00 88.25 87 LYS A C 1
ATOM 723 O O . LYS A 1 87 ? 7.495 3.383 -4.107 1.00 88.25 87 LYS A O 1
ATOM 728 N N . TYR A 1 88 ? 6.510 4.076 -6.025 1.00 85.75 88 TYR A N 1
ATOM 729 C CA . TYR A 1 88 ? 7.544 3.668 -6.964 1.00 85.75 88 TYR A CA 1
ATOM 730 C C . TYR A 1 88 ? 8.285 4.911 -7.447 1.00 85.75 88 TYR A C 1
ATOM 732 O O . TYR A 1 88 ? 7.651 5.918 -7.776 1.00 85.75 88 TYR A O 1
ATOM 740 N N . ASP A 1 89 ? 9.612 4.850 -7.469 1.00 84.31 89 ASP A N 1
ATOM 741 C CA . ASP A 1 89 ? 10.416 5.824 -8.198 1.00 84.31 89 ASP A CA 1
ATOM 742 C C . ASP A 1 89 ? 10.273 5.592 -9.718 1.00 84.31 89 ASP A C 1
ATOM 744 O O . ASP A 1 89 ? 9.795 4.551 -10.178 1.00 84.31 89 ASP A O 1
ATOM 748 N N . VAL A 1 90 ? 10.661 6.584 -10.521 1.00 79.94 90 VAL A N 1
ATOM 749 C CA . VAL A 1 90 ? 10.537 6.517 -11.986 1.00 79.94 90 VAL A CA 1
ATOM 750 C C . VAL A 1 90 ? 11.357 5.348 -12.544 1.00 79.94 90 VAL A C 1
ATOM 752 O O . VAL A 1 90 ? 12.529 5.195 -12.208 1.00 79.94 90 VAL A O 1
ATOM 755 N N . GLY A 1 91 ? 10.740 4.544 -13.417 1.00 78.44 91 GLY A N 1
ATOM 756 C CA . GLY A 1 91 ? 11.373 3.378 -14.048 1.00 78.44 91 GLY A CA 1
ATOM 757 C C . GLY A 1 91 ? 11.457 2.135 -13.155 1.00 78.44 91 GLY A C 1
ATOM 758 O O . GLY A 1 91 ? 12.065 1.145 -13.552 1.00 78.44 91 GLY A O 1
ATOM 759 N N . VAL A 1 92 ? 10.866 2.170 -11.956 1.00 80.56 92 VAL A N 1
ATOM 760 C CA . VAL A 1 92 ? 10.823 1.024 -11.045 1.00 80.56 92 VAL A CA 1
ATOM 761 C C . VAL A 1 92 ? 9.572 0.194 -11.293 1.00 80.56 92 VAL A C 1
ATOM 763 O O . VAL A 1 92 ? 8.455 0.705 -11.269 1.00 80.56 92 VAL A O 1
ATOM 766 N N . GLU A 1 93 ? 9.761 -1.114 -11.442 1.00 74.12 93 GLU A N 1
ATOM 767 C CA . GLU A 1 93 ? 8.686 -2.070 -11.694 1.00 74.12 93 GLU A CA 1
ATOM 768 C C . GLU A 1 93 ? 8.518 -3.060 -10.535 1.00 74.12 93 GLU A C 1
ATOM 770 O O . GLU A 1 93 ? 9.468 -3.433 -9.836 1.00 74.12 93 GLU A O 1
ATOM 775 N N . LEU A 1 94 ? 7.286 -3.533 -10.347 1.00 74.62 94 LEU A N 1
ATOM 776 C CA . LEU A 1 94 ? 6.998 -4.699 -9.522 1.00 74.62 94 LEU A CA 1
ATOM 777 C C . LEU A 1 94 ? 7.003 -5.936 -10.420 1.00 74.62 94 LEU A C 1
ATOM 779 O O . LEU A 1 94 ? 6.172 -6.064 -11.313 1.00 74.62 94 LEU A O 1
ATOM 783 N N . LYS A 1 95 ? 7.939 -6.857 -10.176 1.00 75.06 95 LYS A N 1
ATOM 784 C CA . LYS A 1 95 ? 7.968 -8.137 -10.892 1.00 75.06 95 LYS A CA 1
ATOM 785 C C . LYS A 1 95 ? 6.677 -8.920 -10.647 1.00 75.06 95 LYS A C 1
ATOM 787 O O . LYS A 1 95 ? 6.099 -8.849 -9.559 1.00 75.06 95 LYS A O 1
ATOM 792 N N . LEU A 1 96 ? 6.283 -9.716 -11.641 1.00 69.81 96 LEU A N 1
ATOM 793 C CA . LEU A 1 96 ? 5.176 -10.659 -11.516 1.00 69.81 96 LEU A CA 1
ATOM 794 C C . LEU A 1 96 ? 5.393 -11.558 -10.291 1.00 69.81 96 LEU A C 1
ATOM 796 O O . LEU A 1 96 ? 6.451 -12.170 -10.136 1.00 69.81 96 LEU A O 1
ATOM 800 N N . HIS A 1 97 ? 4.398 -11.609 -9.415 1.00 73.69 97 HIS A N 1
ATOM 801 C CA . HIS A 1 97 ? 4.422 -12.398 -8.191 1.00 73.69 97 HIS A CA 1
ATOM 802 C C . HIS A 1 97 ? 2.997 -12.817 -7.823 1.00 73.69 97 HIS A C 1
ATOM 804 O O . HIS A 1 97 ? 2.024 -12.268 -8.337 1.00 73.69 97 HIS A O 1
ATOM 810 N N . LYS A 1 98 ? 2.896 -13.805 -6.933 1.00 74.38 98 LYS A N 1
ATOM 811 C CA . LYS A 1 98 ? 1.651 -14.166 -6.261 1.00 74.38 98 LYS A CA 1
ATOM 812 C C . LYS A 1 98 ? 1.683 -13.571 -4.857 1.00 74.38 98 LYS A C 1
ATOM 814 O O . LYS A 1 98 ? 2.713 -13.681 -4.183 1.00 74.38 98 LYS A O 1
ATOM 819 N N . ASP A 1 99 ? 0.575 -12.976 -4.427 1.00 76.69 99 ASP A N 1
ATOM 820 C CA . ASP A 1 99 ? 0.409 -12.582 -3.030 1.00 76.69 99 ASP A CA 1
ATOM 821 C C . ASP A 1 99 ? 0.576 -13.792 -2.104 1.00 76.69 99 ASP A C 1
ATOM 823 O O . ASP A 1 99 ? 0.353 -14.948 -2.482 1.00 76.69 99 ASP A O 1
ATOM 827 N N . ARG A 1 100 ? 1.036 -13.526 -0.880 1.00 76.69 100 ARG A N 1
ATOM 828 C CA . ARG A 1 100 ? 1.259 -14.576 0.117 1.00 76.69 100 ARG A CA 1
ATOM 829 C C . ARG A 1 100 ? -0.077 -15.208 0.508 1.00 76.69 100 ARG A C 1
ATOM 831 O O . ARG A 1 100 ? -1.072 -14.513 0.668 1.00 76.69 100 ARG A O 1
ATOM 838 N N . ASP A 1 101 ? -0.053 -16.512 0.744 1.00 79.31 101 ASP A N 1
ATOM 839 C CA . ASP A 1 101 ? -1.180 -17.337 1.206 1.00 79.31 101 ASP A CA 1
ATOM 840 C C . ASP A 1 101 ? -1.731 -16.940 2.586 1.00 79.31 101 ASP A C 1
ATOM 842 O O . ASP A 1 101 ? -2.764 -17.442 3.014 1.00 79.31 101 ASP A O 1
ATOM 846 N N . ILE A 1 102 ? -1.049 -16.029 3.281 1.00 81.00 102 ILE A N 1
ATOM 847 C CA . ILE A 1 102 ? -1.500 -15.444 4.543 1.00 81.00 102 ILE A CA 1
ATOM 848 C C . ILE A 1 102 ? -2.606 -14.397 4.381 1.00 81.00 102 ILE A C 1
ATOM 850 O O . ILE A 1 102 ? -3.274 -14.063 5.359 1.00 81.00 102 ILE A O 1
ATOM 854 N N . PHE A 1 103 ? -2.768 -13.839 3.181 1.00 79.69 103 PHE A N 1
ATOM 855 C CA . PHE A 1 103 ? -3.880 -12.950 2.882 1.00 79.69 103 PHE A CA 1
ATOM 856 C C . PHE A 1 103 ? -5.112 -13.779 2.527 1.00 79.69 103 PHE A C 1
ATOM 858 O O . PHE A 1 103 ? -5.003 -14.848 1.930 1.00 79.69 103 PHE A O 1
ATOM 865 N N . GLU A 1 104 ? -6.291 -13.280 2.897 1.00 73.75 104 GLU A N 1
ATOM 866 C CA . GLU A 1 104 ? -7.543 -13.858 2.415 1.00 73.75 104 GLU A CA 1
ATOM 867 C C . GLU A 1 104 ? -7.614 -13.764 0.883 1.00 73.75 104 GLU A C 1
ATOM 869 O O . GLU A 1 104 ? -7.020 -12.870 0.278 1.00 73.75 104 GLU A O 1
ATOM 874 N N . ASP A 1 105 ? -8.413 -14.630 0.255 1.00 67.06 105 ASP A N 1
ATOM 875 C CA . ASP A 1 105 ? -8.604 -14.651 -1.205 1.00 67.06 105 ASP A CA 1
ATOM 876 C C . ASP A 1 105 ? -9.092 -13.303 -1.778 1.00 67.06 105 ASP A C 1
ATOM 878 O O . ASP A 1 105 ? -9.009 -13.052 -2.982 1.00 67.06 105 ASP A O 1
ATOM 882 N N . ARG A 1 106 ? -9.616 -12.414 -0.924 1.00 66.25 106 ARG A N 1
ATOM 883 C CA . ARG A 1 106 ? -10.019 -11.054 -1.280 1.00 66.25 106 ARG A CA 1
ATOM 884 C C . ARG A 1 106 ? -8.879 -10.064 -1.007 1.00 66.25 106 ARG A C 1
ATOM 886 O O . ARG A 1 106 ? -8.824 -9.447 0.053 1.00 66.25 106 ARG A O 1
ATOM 893 N N . VAL A 1 107 ? -8.039 -9.828 -2.015 1.00 67.19 107 VAL A N 1
ATOM 894 C CA . VAL A 1 107 ? -7.085 -8.704 -2.045 1.00 67.19 107 VAL A CA 1
ATOM 895 C C . VAL A 1 107 ? -7.618 -7.598 -2.955 1.00 67.19 107 VAL A C 1
ATOM 897 O O . VAL A 1 107 ? -8.066 -7.854 -4.072 1.00 67.19 107 VAL A O 1
ATOM 900 N N . ILE A 1 108 ? -7.587 -6.354 -2.474 1.00 70.00 108 ILE A N 1
ATOM 901 C CA . ILE A 1 108 ? -8.050 -5.179 -3.221 1.00 70.00 108 ILE A CA 1
ATOM 902 C C . ILE A 1 108 ? -6.845 -4.308 -3.549 1.00 70.00 108 ILE A C 1
ATOM 904 O O . ILE A 1 108 ? -6.160 -3.818 -2.651 1.00 70.00 108 ILE A O 1
ATOM 908 N N . VAL A 1 109 ? -6.617 -4.073 -4.839 1.00 71.31 109 VAL A N 1
ATOM 909 C CA . VAL A 1 109 ? -5.518 -3.235 -5.324 1.00 71.31 109 VAL A CA 1
ATOM 910 C C . VAL A 1 109 ? -6.086 -1.945 -5.905 1.00 71.31 109 VAL A C 1
ATOM 912 O O . VAL A 1 109 ? -6.954 -1.969 -6.775 1.00 71.31 109 VAL A O 1
ATOM 915 N N . ILE A 1 110 ? -5.587 -0.804 -5.429 1.00 72.31 110 ILE A N 1
ATOM 916 C CA . ILE A 1 110 ? -5.972 0.523 -5.919 1.00 72.31 110 ILE A CA 1
ATOM 917 C C . ILE A 1 110 ? -4.710 1.233 -6.398 1.00 72.31 11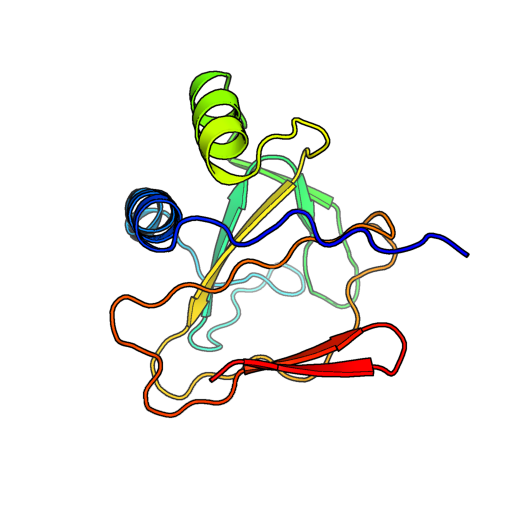0 ILE A C 1
ATOM 919 O O . ILE A 1 110 ? -3.831 1.544 -5.596 1.00 72.31 110 ILE A O 1
ATOM 923 N N . ASN A 1 111 ? -4.637 1.523 -7.697 1.00 69.81 111 ASN A N 1
ATOM 924 C CA . ASN A 1 111 ? -3.533 2.279 -8.280 1.00 69.81 111 ASN A CA 1
ATOM 925 C C . ASN A 1 111 ? -3.938 3.725 -8.537 1.00 69.81 111 ASN A C 1
ATOM 927 O O . ASN A 1 111 ? -5.021 4.007 -9.048 1.00 69.81 111 ASN A O 1
ATOM 931 N N . VAL A 1 112 ? -3.055 4.651 -8.171 1.00 71.88 112 VAL A N 1
ATOM 932 C CA . VAL A 1 112 ? -3.286 6.081 -8.346 1.00 71.88 112 VAL A CA 1
ATOM 933 C C . VAL A 1 112 ? -1.980 6.801 -8.673 1.00 71.88 112 VAL A C 1
ATOM 935 O O . VAL A 1 112 ? -0.959 6.596 -8.023 1.00 71.88 112 VAL A O 1
ATOM 938 N N . SER A 1 113 ? -2.031 7.674 -9.673 1.00 67.94 113 SER A N 1
ATOM 939 C CA . SER A 1 113 ? -0.961 8.603 -10.044 1.00 67.94 113 SER A CA 1
ATOM 940 C C . SER A 1 113 ? -1.581 9.968 -10.348 1.00 67.94 113 SER A C 1
ATOM 942 O O . SER A 1 113 ? -2.693 10.024 -10.880 1.00 67.94 113 SER A O 1
ATOM 944 N N . ASN A 1 114 ? -0.904 11.065 -9.987 1.00 62.41 114 ASN A N 1
ATOM 945 C CA . ASN A 1 114 ? -1.370 12.419 -10.317 1.00 62.41 114 ASN A CA 1
ATOM 946 C C . ASN A 1 114 ? -1.400 12.621 -11.828 1.00 62.41 114 ASN A C 1
ATOM 948 O O . ASN A 1 114 ? -2.410 13.035 -12.392 1.00 62.41 114 ASN A O 1
ATOM 952 N N . ASP A 1 115 ? -0.296 12.248 -12.465 1.00 58.16 115 ASP A N 1
ATOM 953 C CA . ASP A 1 115 ? -0.191 12.192 -13.906 1.00 58.16 115 ASP A CA 1
ATOM 954 C C . ASP A 1 115 ? -1.033 10.996 -14.346 1.00 58.16 115 ASP A C 1
ATOM 956 O O . ASP A 1 115 ? -0.967 9.926 -13.727 1.00 58.16 115 ASP A O 1
ATOM 960 N N . ASN A 1 116 ? -1.874 11.162 -15.372 1.00 52.19 116 ASN A N 1
ATOM 961 C CA . ASN A 1 116 ? -2.323 9.990 -16.121 1.00 52.19 116 ASN A CA 1
ATOM 962 C C . ASN A 1 116 ? -1.042 9.224 -16.440 1.00 52.19 116 ASN A C 1
ATOM 964 O O . ASN A 1 116 ? -0.123 9.830 -16.993 1.00 52.19 116 ASN A O 1
ATOM 968 N N . LEU A 1 117 ? -0.935 7.991 -15.927 1.00 48.97 117 LEU A N 1
ATOM 969 C CA . LEU A 1 117 ? 0.244 7.136 -16.061 1.00 48.97 117 LEU A CA 1
ATOM 970 C C . LEU A 1 117 ? 0.813 7.357 -17.457 1.00 48.97 117 LEU A C 1
ATOM 972 O O . LEU A 1 117 ? 0.026 7.368 -18.394 1.00 48.97 117 LEU A O 1
ATOM 976 N N . LEU A 1 118 ? 2.115 7.623 -17.580 1.00 40.94 118 LEU A N 1
ATOM 977 C CA . LEU A 1 118 ? 2.828 7.976 -18.819 1.00 40.94 118 LEU A CA 1
ATOM 978 C C . LEU A 1 118 ? 2.593 6.962 -19.970 1.00 40.94 118 LEU A C 1
ATOM 980 O O . LEU A 1 118 ? 3.497 6.220 -20.332 1.00 40.94 118 LEU A O 1
ATOM 984 N N . GLY A 1 119 ? 1.376 6.869 -20.513 1.00 40.47 119 GLY A N 1
ATOM 985 C CA . GLY A 1 119 ? 0.920 5.807 -21.415 1.00 40.47 119 GLY A CA 1
ATOM 986 C C . GLY A 1 119 ? 1.104 4.376 -20.888 1.00 40.47 119 GLY A C 1
ATOM 987 O O . GLY A 1 119 ? 1.112 3.437 -21.681 1.00 40.47 119 GLY A O 1
ATOM 988 N N . GLY A 1 120 ? 1.329 4.197 -19.585 1.00 43.94 120 GLY A N 1
ATOM 989 C CA . GLY A 1 120 ? 1.700 2.912 -19.002 1.00 43.94 120 GLY A CA 1
ATOM 990 C C . GLY A 1 120 ? 0.480 2.051 -18.716 1.00 43.94 120 GLY A C 1
ATOM 991 O O . GLY A 1 120 ? -0.139 2.205 -1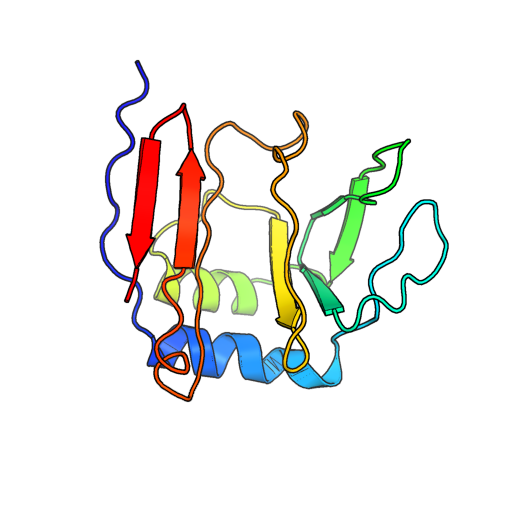7.669 1.00 43.94 120 GLY A O 1
ATOM 992 N N . ASN A 1 121 ? 0.186 1.123 -19.623 1.00 46.16 121 ASN A N 1
ATOM 993 C CA . ASN A 1 121 ? -0.743 0.020 -19.403 1.00 46.16 121 ASN A CA 1
ATOM 994 C C . ASN A 1 121 ? -0.386 -0.729 -18.104 1.00 46.16 121 ASN A C 1
ATOM 996 O O . ASN A 1 121 ? 0.662 -1.372 -18.036 1.00 46.16 121 ASN A O 1
ATOM 1000 N N . VAL A 1 122 ? -1.242 -0.671 -17.081 1.00 52.28 122 VAL A N 1
ATOM 1001 C CA . VAL A 1 122 ? -1.050 -1.456 -15.853 1.00 52.28 122 VAL A CA 1
ATOM 1002 C C . VAL A 1 122 ? -1.666 -2.827 -16.048 1.00 52.28 122 VAL A C 1
ATOM 1004 O O . VAL A 1 122 ? -2.881 -2.951 -16.188 1.00 52.28 122 VAL A O 1
ATOM 1007 N N . GLU A 1 123 ? -0.817 -3.847 -16.067 1.00 52.78 123 GLU A N 1
ATOM 1008 C CA . GLU A 1 123 ? -1.210 -5.240 -16.223 1.00 52.78 123 GLU A CA 1
ATOM 1009 C C . GLU A 1 123 ? -1.388 -5.921 -14.860 1.00 52.78 123 GLU A C 1
ATOM 1011 O O . GLU A 1 123 ? -0.454 -5.990 -14.063 1.00 52.78 123 GLU A O 1
ATOM 1016 N N . PHE A 1 124 ? -2.574 -6.478 -14.619 1.00 55.94 124 PHE A N 1
ATOM 1017 C CA . PHE A 1 124 ? -2.861 -7.356 -13.487 1.00 55.94 124 PHE A CA 1
ATOM 1018 C C . PHE A 1 124 ? -3.149 -8.754 -13.989 1.00 55.94 124 PHE A C 1
ATOM 1020 O O . PHE A 1 124 ? -3.931 -8.922 -14.919 1.00 55.94 124 PHE A O 1
ATOM 1027 N N . VAL A 1 125 ? -2.568 -9.756 -13.335 1.00 54.38 125 VAL A N 1
ATOM 1028 C CA . VAL A 1 125 ? -2.916 -11.157 -13.564 1.00 54.38 125 VAL A CA 1
ATOM 1029 C C . VAL A 1 125 ? -3.529 -11.705 -12.282 1.00 54.38 125 VAL A C 1
ATOM 1031 O O . VAL A 1 125 ? -2.831 -11.841 -11.281 1.00 54.38 125 VAL A O 1
ATOM 1034 N N . TYR A 1 126 ? -4.822 -12.020 -12.306 1.00 50.41 126 TYR A N 1
ATOM 1035 C CA . TYR A 1 126 ? -5.515 -12.706 -11.212 1.00 50.41 126 TYR A CA 1
ATOM 1036 C C . TYR A 1 126 ? -6.224 -13.938 -11.766 1.00 50.41 126 TYR A C 1
ATOM 1038 O O . TYR A 1 126 ? -6.879 -13.854 -12.796 1.00 50.41 126 TYR A O 1
ATOM 1046 N N . ASP A 1 127 ? -6.073 -15.094 -11.118 1.00 48.31 127 ASP A N 1
ATOM 1047 C CA . ASP A 1 127 ? -6.728 -16.351 -11.529 1.00 48.31 127 ASP A CA 1
ATOM 1048 C C . ASP A 1 127 ? -6.589 -16.680 -13.038 1.00 48.31 127 ASP A C 1
ATOM 1050 O O . ASP A 1 127 ? -7.522 -17.110 -13.710 1.00 48.31 127 ASP A O 1
ATOM 1054 N N . GLY A 1 128 ? -5.417 -16.386 -13.618 1.00 50.72 128 GLY A N 1
ATOM 1055 C CA . GLY A 1 128 ? -5.143 -16.566 -15.052 1.00 50.72 128 GLY A CA 1
ATOM 1056 C C . GLY A 1 128 ? -5.762 -15.512 -15.986 1.00 50.72 128 GLY A C 1
ATOM 1057 O O . GLY A 1 128 ? -5.520 -15.555 -17.191 1.00 50.72 128 GLY A O 1
ATOM 1058 N N . CYS A 1 129 ? -6.512 -14.547 -15.456 1.00 45.03 129 CYS A N 1
ATOM 1059 C CA . CYS A 1 129 ? -7.106 -13.439 -16.195 1.00 45.03 129 CYS A CA 1
ATOM 1060 C C . CYS A 1 129 ? -6.187 -12.214 -16.169 1.00 45.03 129 CYS A C 1
ATOM 1062 O O . CYS A 1 129 ? -5.774 -11.756 -15.104 1.00 45.03 129 CYS A O 1
ATOM 1064 N N . LYS A 1 130 ? -5.878 -11.683 -17.356 1.00 56.12 130 LYS A N 1
ATOM 1065 C CA . LYS A 1 130 ? -5.063 -10.481 -17.551 1.00 56.12 130 LYS A CA 1
ATOM 1066 C C . LYS A 1 130 ? -5.964 -9.261 -17.739 1.00 56.12 130 LYS A C 1
ATOM 1068 O O . LYS A 1 130 ? -6.710 -9.200 -18.713 1.00 56.12 130 LYS A O 1
ATOM 1073 N N . GLU A 1 131 ? -5.861 -8.276 -16.856 1.00 51.72 131 GLU A N 1
ATOM 1074 C CA . GLU A 1 131 ? -6.511 -6.971 -17.003 1.00 51.72 131 GLU A CA 1
ATOM 1075 C C . GLU A 1 131 ? -5.469 -5.890 -17.274 1.00 51.72 131 GLU A C 1
ATOM 1077 O O . GLU A 1 131 ? -4.491 -5.774 -16.543 1.00 51.72 131 GLU A O 1
ATOM 1082 N N . ILE A 1 132 ? -5.683 -5.099 -18.327 1.00 48.59 132 ILE A N 1
ATOM 1083 C CA . ILE A 1 132 ? -4.830 -3.965 -18.686 1.00 48.59 132 ILE A CA 1
ATOM 1084 C C . ILE A 1 132 ? -5.620 -2.676 -18.467 1.00 48.59 132 ILE A C 1
ATOM 1086 O O . ILE A 1 132 ? -6.674 -2.494 -19.079 1.00 48.59 132 ILE A O 1
ATOM 1090 N N . TYR A 1 133 ? -5.108 -1.786 -17.621 1.00 52.50 133 TYR A N 1
ATOM 1091 C CA . TYR A 1 133 ? -5.682 -0.459 -17.398 1.00 52.50 133 TYR A CA 1
ATOM 1092 C C . TYR A 1 133 ? -4.835 0.609 -18.107 1.00 52.50 133 TYR A C 1
ATOM 1094 O O . TYR A 1 133 ? -3.639 0.678 -17.815 1.00 52.50 133 TYR A O 1
ATOM 1102 N N . PRO A 1 134 ? -5.416 1.405 -19.023 1.00 40.25 134 PRO A N 1
ATOM 1103 C CA . PRO A 1 134 ? -4.740 2.541 -19.649 1.00 40.25 134 PRO A CA 1
ATOM 1104 C C . PRO A 1 134 ? -4.547 3.729 -18.692 1.00 40.25 134 PRO A C 1
ATOM 1106 O O . PRO A 1 134 ? -5.316 3.846 -17.705 1.00 40.25 134 PRO A O 1
#

Radius of gyration: 15.26 Å; chains: 1; bounding box: 36×33×36 Å

Foldseek 3Di:
DPPPPDLDDFDQVLVVVVLVVC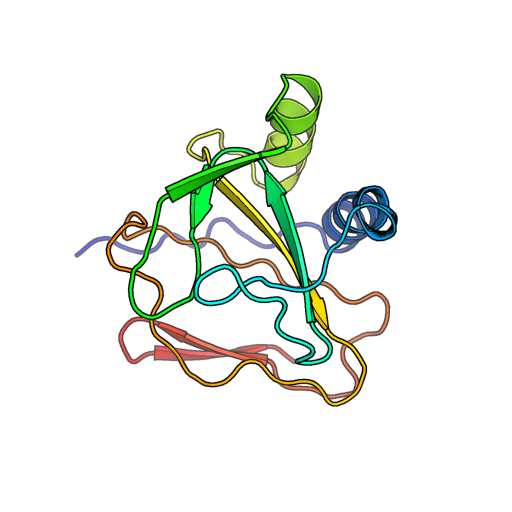PVVWDAAAAPNHGDPLQKTKFKEQWDWRPYPDTDIDGTHYDDPVNQVSVCNGRVDNPDRMDMRMDHDPPGDDDDDDDDPPDDPDDDDDDHDPPPPPPDFDWDADPNDIDTDD

Secondary structure (DSSP, 8-state):
-----------HHHHHHHHHTTGGG-EE-EETTEE--SSEEEEEEEEEE--SSS--EEE-B---HHHHHHHHHHHS----SEEEEEEE-TT--PPP-PPPTTS-S--------SS--SS--EEEEETTEEEEE-